Protein AF-A0A3D4N6E8-F1 (afdb_monomer_lite)

Secondary structure (DSSP, 8-state):
-HHHHHHHHHHHHHHHHHHS-SSEEEEEEEEEEE---SSS--HHHHT-GGG-EEEEEEEEEETTEEEEEEEEE-TTSSEEEEEEEEEEEEEETTTEEEEEEEEEEEEEEEETTEEEEEEEEEETTEEEEEEEEE-SSTHHHHHHSPEEEEEEEEEEETTEEEEEEEEEE-

Sequence (170 aa):
MKRIVCAVVLASMVCVALAASAFSFGVGNYARGSMLIEHGFPMNEMVNPASYQFGTDLRLRLDFIEVAMTGVLTNTNEYLNGIGTIGVNLPLFGLLDIGIGMGPYYLVHFDNDEVVTYRHFINPNDSANWSYRQVDNYGELLTDSVVGYRAHADVRLGNLSFGISLDVPS

pLDDT: mean 82.69, std 10.11, range [54.47, 94.88]

Foldseek 3Di:
DVVVVVVVVVVVLVVQLVVDDQKAKAKEKAFEAEDEQDPHDPVVLVPDSVRTAIWMKIWIDGRQWIWMWIWGQDPVSQKTKIFTWIWGWGQDPVWKIKIKTKFFIKMWGDDDPDTWIWAWDQDPVHNPDIDIDTDPDPVCRRVPHWMKMKIWMWTDDGRYTYTYMYIYTD

Structure (mmCIF, N/CA/C/O backbone):
data_AF-A0A3D4N6E8-F1
#
_entry.id   AF-A0A3D4N6E8-F1
#
loop_
_atom_site.group_PDB
_atom_site.id
_atom_site.type_symbol
_atom_site.label_atom_id
_atom_site.label_alt_id
_atom_site.label_comp_id
_atom_site.label_asym_id
_atom_site.label_entity_id
_atom_site.label_seq_id
_atom_site.pdbx_PDB_ins_code
_atom_site.Cartn_x
_atom_site.Cartn_y
_atom_site.Cartn_z
_atom_site.occupancy
_atom_site.B_iso_or_equiv
_atom_site.auth_seq_id
_atom_site.auth_comp_id
_atom_site.auth_asym_id
_atom_site.auth_atom_id
_atom_site.pdbx_PDB_model_num
ATOM 1 N N . MET A 1 1 ? 8.720 -7.625 33.860 1.00 60.50 1 MET A N 1
ATOM 2 C CA . MET A 1 1 ? 8.519 -6.618 32.790 1.00 60.50 1 MET A CA 1
ATOM 3 C C . MET A 1 1 ? 7.979 -7.224 31.495 1.00 60.50 1 MET A C 1
ATOM 5 O O . MET A 1 1 ? 6.855 -6.898 31.158 1.00 60.50 1 MET A O 1
ATOM 9 N N . LYS A 1 2 ? 8.667 -8.167 30.825 1.00 70.06 2 LYS A N 1
ATOM 10 C CA . LYS A 1 2 ? 8.202 -8.771 29.548 1.00 70.06 2 LYS A CA 1
ATOM 11 C C . LYS A 1 2 ? 6.764 -9.329 29.574 1.00 70.06 2 LYS A C 1
ATOM 13 O O . LYS A 1 2 ? 5.992 -9.074 28.661 1.00 70.06 2 LYS A O 1
ATOM 18 N N . ARG A 1 3 ? 6.384 -10.026 30.655 1.00 77.56 3 ARG A N 1
ATOM 19 C CA . ARG A 1 3 ? 5.032 -10.597 30.837 1.00 77.56 3 ARG A CA 1
ATOM 20 C C . ARG A 1 3 ? 3.936 -9.540 31.009 1.00 77.56 3 ARG A C 1
ATOM 22 O O . ARG A 1 3 ? 2.835 -9.736 30.522 1.00 77.56 3 ARG A O 1
ATOM 29 N N . ILE A 1 4 ? 4.254 -8.427 31.673 1.00 86.31 4 ILE A N 1
ATOM 30 C CA . ILE A 1 4 ? 3.316 -7.314 31.882 1.00 86.31 4 ILE A CA 1
ATOM 31 C C . ILE A 1 4 ? 3.107 -6.571 30.562 1.00 86.31 4 ILE A C 1
ATOM 33 O O . ILE A 1 4 ? 1.973 -6.306 30.199 1.00 86.31 4 ILE A O 1
ATOM 37 N N . VAL A 1 5 ? 4.180 -6.327 29.802 1.00 84.75 5 VAL A N 1
ATOM 38 C CA . VAL A 1 5 ? 4.085 -5.738 28.456 1.00 84.75 5 VAL A CA 1
ATOM 39 C C . VAL A 1 5 ? 3.248 -6.624 27.533 1.00 84.75 5 VAL A C 1
ATOM 41 O O . VAL A 1 5 ? 2.328 -6.126 26.900 1.00 84.75 5 VAL A O 1
ATOM 44 N N . CYS A 1 6 ? 3.487 -7.941 27.517 1.00 84.00 6 CYS A N 1
ATOM 45 C CA . CYS A 1 6 ? 2.665 -8.867 26.731 1.00 84.00 6 CYS A CA 1
ATOM 46 C C . CYS A 1 6 ? 1.195 -8.848 27.163 1.00 84.00 6 CYS A C 1
ATOM 48 O O . CYS A 1 6 ? 0.325 -8.843 26.305 1.00 84.00 6 CYS A O 1
ATOM 50 N N . ALA A 1 7 ? 0.910 -8.810 28.470 1.00 85.75 7 ALA A N 1
ATOM 51 C CA . ALA A 1 7 ? -0.459 -8.753 28.980 1.00 85.75 7 ALA A CA 1
ATOM 52 C C . ALA A 1 7 ? -1.170 -7.445 28.603 1.00 85.75 7 ALA A C 1
ATOM 54 O O . ALA A 1 7 ? -2.342 -7.475 28.244 1.00 85.75 7 ALA A O 1
ATOM 55 N N . VAL A 1 8 ? -0.460 -6.313 28.640 1.00 87.81 8 VAL A N 1
ATOM 56 C CA . VAL A 1 8 ? -0.989 -5.010 28.212 1.00 87.81 8 VAL A CA 1
ATOM 57 C C . VAL A 1 8 ? -1.271 -5.005 26.711 1.00 87.81 8 VAL A C 1
ATOM 59 O O . VAL A 1 8 ? -2.348 -4.577 26.315 1.00 87.81 8 VAL A O 1
ATOM 62 N N . VAL A 1 9 ? -0.357 -5.538 25.893 1.00 84.75 9 VAL A N 1
ATOM 63 C CA . VAL A 1 9 ? -0.553 -5.673 24.439 1.00 84.75 9 VAL A CA 1
ATOM 64 C C . VAL A 1 9 ? -1.740 -6.588 24.126 1.00 84.75 9 VAL A C 1
ATOM 66 O O . VAL A 1 9 ? -2.585 -6.241 23.310 1.00 84.75 9 VAL A O 1
ATOM 69 N N . LEU A 1 10 ? -1.864 -7.725 24.815 1.00 83.62 10 LEU A N 1
ATOM 70 C CA . LEU A 1 10 ? -3.005 -8.632 24.656 1.00 83.62 10 LEU A CA 1
ATOM 71 C C . LEU A 1 10 ? -4.323 -7.958 25.044 1.00 83.62 10 LEU A C 1
ATOM 73 O O . LEU A 1 10 ? -5.297 -8.048 24.304 1.00 83.62 10 LEU A O 1
ATOM 77 N N . ALA A 1 11 ? -4.352 -7.252 26.175 1.00 83.50 11 ALA A N 1
ATOM 78 C CA . ALA A 1 11 ? -5.540 -6.536 26.623 1.00 83.50 11 ALA A CA 1
ATOM 79 C C . ALA A 1 11 ? -5.936 -5.422 25.643 1.00 83.50 11 ALA A C 1
ATOM 81 O O . ALA A 1 11 ? -7.117 -5.283 25.327 1.00 83.50 11 ALA A O 1
ATOM 82 N N . SER A 1 12 ? -4.970 -4.666 25.109 1.00 77.50 12 SER A N 1
ATOM 83 C CA . SER A 1 12 ? -5.260 -3.639 24.109 1.00 77.50 12 SER A CA 1
ATOM 84 C C . SER A 1 12 ? -5.756 -4.250 22.800 1.00 77.50 12 SER A C 1
ATOM 86 O O . SER A 1 12 ? -6.722 -3.747 22.239 1.00 77.50 12 SER A O 1
ATOM 88 N N . MET A 1 13 ? -5.176 -5.367 22.347 1.00 72.06 13 MET A N 1
ATOM 89 C CA . MET A 1 13 ? -5.647 -6.084 21.155 1.00 72.06 13 MET A CA 1
ATOM 90 C C . MET A 1 13 ? -7.086 -6.592 21.315 1.00 72.06 13 MET A C 1
ATOM 92 O O . MET A 1 13 ? -7.878 -6.454 20.390 1.00 72.06 13 MET A O 1
ATOM 96 N N . VAL A 1 14 ? -7.454 -7.116 22.490 1.00 73.38 14 VAL A N 1
ATOM 97 C CA . VAL A 1 14 ? -8.828 -7.573 22.774 1.00 73.38 14 VAL A CA 1
ATOM 98 C C . VAL A 1 14 ? -9.822 -6.410 22.753 1.00 73.38 14 VAL A C 1
ATOM 100 O O . VAL A 1 14 ? -10.887 -6.527 22.150 1.00 73.38 14 VAL A O 1
ATOM 103 N N . CYS A 1 15 ? -9.480 -5.272 23.363 1.00 69.62 15 CYS A N 1
ATOM 104 C CA . CYS A 1 15 ? -10.335 -4.082 23.330 1.00 69.62 15 CYS A CA 1
ATOM 105 C C . CYS A 1 15 ? -10.533 -3.547 21.905 1.00 69.62 15 CYS A C 1
ATOM 107 O O . CYS A 1 15 ? -11.634 -3.125 21.560 1.00 69.62 15 CYS A O 1
ATOM 109 N N . VAL A 1 16 ? -9.487 -3.587 21.074 1.00 65.69 16 VAL A N 1
ATOM 110 C CA . VAL A 1 16 ? -9.560 -3.172 19.666 1.00 65.69 16 VAL A CA 1
ATOM 111 C C . VAL A 1 16 ? -10.401 -4.154 18.850 1.00 65.69 16 VAL A C 1
ATOM 113 O O . VAL A 1 16 ? -11.249 -3.716 18.078 1.00 65.69 16 VAL A O 1
ATOM 116 N N . ALA A 1 17 ? -10.235 -5.462 19.061 1.00 58.72 17 ALA A N 1
ATOM 117 C CA . ALA A 1 17 ? -11.022 -6.489 18.379 1.00 58.72 17 ALA A CA 1
ATOM 118 C C . ALA A 1 17 ? -12.527 -6.359 18.673 1.00 58.72 17 ALA A C 1
ATOM 120 O O . ALA A 1 17 ? -13.341 -6.447 17.766 1.00 58.72 17 ALA A O 1
ATOM 121 N N . LEU A 1 18 ? -12.906 -6.061 19.922 1.00 58.38 18 LEU A N 1
ATOM 122 C CA . LEU A 1 18 ? -14.311 -5.850 20.304 1.00 58.38 18 LEU A CA 1
ATOM 123 C C . LEU A 1 18 ? -14.928 -4.566 19.719 1.00 58.38 18 LEU A C 1
ATOM 125 O O . LEU A 1 18 ? -16.150 -4.465 19.627 1.00 58.38 18 LEU A O 1
ATOM 129 N N . ALA A 1 19 ? -14.102 -3.578 19.364 1.00 58.22 19 ALA A N 1
ATOM 130 C CA . ALA A 1 19 ? -14.538 -2.305 18.790 1.00 58.22 19 ALA A CA 1
ATOM 131 C C . ALA A 1 19 ? -14.558 -2.309 17.249 1.00 58.22 19 ALA A C 1
ATOM 133 O O . ALA A 1 19 ? -15.174 -1.431 16.639 1.00 58.22 19 ALA A O 1
ATOM 134 N N . ALA A 1 20 ? -13.886 -3.270 16.616 1.00 58.91 20 ALA A N 1
ATOM 135 C CA . ALA A 1 20 ? -13.841 -3.416 15.170 1.00 58.91 20 ALA A CA 1
ATOM 136 C C . ALA A 1 20 ? -15.013 -4.274 14.665 1.00 58.91 20 ALA A C 1
ATOM 138 O O . ALA A 1 20 ? -15.436 -5.237 15.299 1.00 58.91 20 ALA A O 1
ATOM 139 N N . SER A 1 21 ? -15.551 -3.947 13.489 1.00 61.50 21 SER A N 1
ATOM 140 C CA . SER A 1 21 ? -16.415 -4.883 12.766 1.00 61.50 21 SER A CA 1
ATOM 141 C C . SER A 1 21 ? -15.585 -6.111 12.380 1.00 61.50 21 SER A C 1
ATOM 143 O O . SER A 1 21 ? -14.562 -5.943 11.717 1.00 61.50 21 SER A O 1
ATOM 145 N N . ALA A 1 22 ? -16.046 -7.316 12.732 1.00 71.81 22 ALA A N 1
ATOM 146 C CA . ALA A 1 22 ? -15.326 -8.578 12.498 1.00 71.81 22 ALA A CA 1
ATOM 147 C C . ALA A 1 22 ? -14.846 -8.768 11.046 1.00 71.81 22 ALA A C 1
ATOM 149 O O . ALA A 1 22 ? -13.840 -9.420 10.788 1.00 71.81 22 ALA A O 1
ATOM 150 N N . PHE A 1 23 ? -15.557 -8.173 10.089 1.00 82.38 23 PHE A N 1
ATOM 151 C CA . PHE A 1 23 ? -15.150 -8.100 8.697 1.00 82.38 23 PHE A CA 1
ATOM 152 C C . PHE A 1 23 ? -15.568 -6.751 8.110 1.00 82.38 23 PHE A C 1
ATOM 154 O O . PHE A 1 23 ? -16.710 -6.326 8.294 1.00 82.38 23 PHE A O 1
ATOM 161 N N . SER A 1 24 ? -14.673 -6.084 7.381 1.00 83.88 24 SER A N 1
ATOM 162 C CA . SER A 1 24 ? -15.040 -4.932 6.553 1.00 83.88 24 SER A CA 1
ATOM 163 C C . SER A 1 24 ? -14.251 -4.894 5.252 1.00 83.88 24 SER A C 1
ATOM 165 O O . SER A 1 24 ? -13.081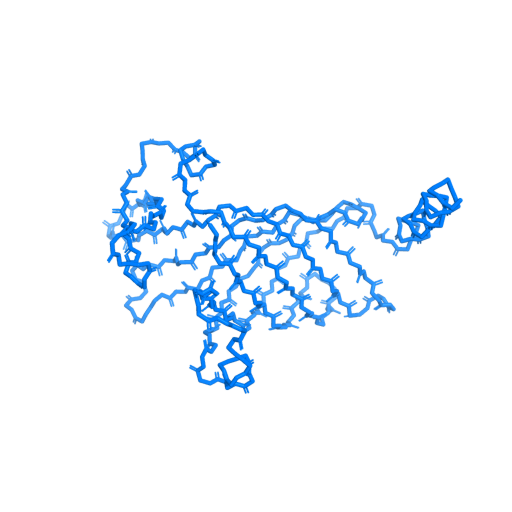 -5.269 5.202 1.00 83.88 24 SER A O 1
ATOM 167 N N . PHE A 1 25 ? -14.908 -4.402 4.206 1.00 88.38 25 PHE A N 1
ATOM 168 C CA . PHE A 1 25 ? -14.295 -4.084 2.925 1.00 88.38 25 PHE A CA 1
ATOM 169 C C . PHE A 1 25 ? -14.456 -2.589 2.668 1.00 88.38 25 PHE A C 1
ATOM 171 O O . PHE A 1 25 ? -15.544 -2.041 2.860 1.00 88.38 25 PHE A O 1
ATOM 178 N N . GLY A 1 26 ? -13.378 -1.932 2.254 1.00 86.69 26 GLY A N 1
ATOM 179 C CA . GLY A 1 26 ? -13.371 -0.503 1.992 1.00 86.69 26 GLY A CA 1
ATOM 180 C C . GLY A 1 26 ? -12.577 -0.145 0.749 1.00 86.69 26 GLY A C 1
ATOM 181 O O . GLY A 1 26 ? -11.619 -0.824 0.384 1.00 86.69 26 GLY A O 1
ATOM 182 N N . VAL A 1 27 ? -12.983 0.955 0.128 1.00 90.88 27 VAL A N 1
ATOM 183 C CA . VAL A 1 27 ? -12.254 1.603 -0.962 1.00 90.88 27 VAL A CA 1
ATOM 184 C C . VAL A 1 27 ? -11.900 3.006 -0.501 1.00 90.88 27 VAL A C 1
ATOM 186 O O . VAL A 1 27 ? -12.678 3.645 0.211 1.00 90.88 27 VAL A O 1
ATOM 189 N N . GLY A 1 28 ? -10.737 3.513 -0.876 1.00 88.62 28 GLY A N 1
ATOM 190 C CA . GLY A 1 28 ? -10.375 4.872 -0.519 1.00 88.62 28 GLY A CA 1
ATOM 191 C C . GLY A 1 28 ? -9.483 5.573 -1.513 1.00 88.62 28 GLY A C 1
ATOM 192 O O . GLY A 1 28 ? -9.033 4.996 -2.501 1.00 88.62 28 GLY A O 1
ATOM 193 N N . ASN A 1 29 ? -9.269 6.852 -1.228 1.00 89.94 29 ASN A N 1
ATOM 194 C CA . ASN A 1 29 ? -8.354 7.711 -1.958 1.00 89.94 29 ASN A CA 1
ATOM 195 C C . ASN A 1 29 ? -7.318 8.276 -0.996 1.00 89.94 29 ASN A C 1
ATOM 197 O O . ASN A 1 29 ? -7.651 8.715 0.107 1.00 89.94 29 ASN A O 1
ATOM 201 N N . TYR A 1 30 ? -6.064 8.267 -1.428 1.00 87.06 30 TYR A N 1
ATOM 202 C CA . TYR A 1 30 ? -4.937 8.615 -0.580 1.00 87.06 30 TYR A CA 1
ATOM 203 C C . TYR A 1 30 ? -3.991 9.557 -1.295 1.00 87.06 30 TYR A C 1
ATOM 205 O O . TYR A 1 30 ? -3.706 9.388 -2.479 1.00 87.06 30 TYR A O 1
ATOM 213 N N . ALA A 1 31 ? -3.461 10.515 -0.543 1.00 89.62 31 ALA A N 1
ATOM 214 C CA . ALA A 1 31 ? -2.192 11.130 -0.879 1.00 89.62 31 ALA A CA 1
ATOM 215 C C . ALA A 1 31 ? -1.083 10.149 -0.468 1.00 89.62 31 ALA A C 1
ATOM 217 O O . ALA A 1 31 ? -0.863 9.922 0.722 1.00 89.62 31 ALA A O 1
ATOM 218 N N . ARG A 1 32 ? -0.409 9.547 -1.448 1.00 89.06 32 ARG A N 1
ATOM 219 C CA . ARG A 1 32 ? 0.674 8.577 -1.270 1.00 89.06 32 ARG A CA 1
ATOM 220 C C . ARG A 1 32 ? 2.028 9.260 -1.434 1.00 89.06 32 ARG A C 1
ATOM 222 O O . ARG A 1 32 ? 2.324 9.775 -2.509 1.00 89.06 32 ARG A O 1
ATOM 229 N N . GLY A 1 33 ? 2.849 9.231 -0.390 1.00 85.31 33 GLY A N 1
ATOM 230 C CA . GLY A 1 33 ? 4.270 9.571 -0.450 1.00 85.31 33 GLY A CA 1
ATOM 231 C C . GLY A 1 33 ? 5.109 8.297 -0.397 1.00 85.31 33 GLY A C 1
ATOM 232 O O . GLY A 1 33 ? 4.819 7.413 0.405 1.00 85.31 33 GLY A O 1
ATOM 233 N N . SER A 1 34 ? 6.134 8.189 -1.239 1.00 81.50 34 SER A N 1
ATOM 234 C CA . SER A 1 34 ? 7.092 7.075 -1.217 1.00 81.50 34 SER A CA 1
ATOM 235 C C . SER A 1 34 ? 8.494 7.636 -1.035 1.00 81.50 34 SER A C 1
ATOM 237 O O . SER A 1 34 ? 8.925 8.455 -1.842 1.00 81.50 34 SER A O 1
ATOM 239 N N . MET A 1 35 ? 9.190 7.226 0.026 1.00 79.75 35 MET A N 1
ATOM 240 C CA . MET A 1 35 ? 10.471 7.819 0.428 1.00 79.75 35 MET A CA 1
ATOM 241 C C . MET A 1 35 ? 11.494 6.733 0.720 1.00 79.75 35 MET A C 1
ATOM 243 O O . MET A 1 35 ? 11.289 5.896 1.598 1.00 79.75 35 MET A O 1
ATOM 247 N N . LEU A 1 36 ? 12.616 6.768 0.006 1.00 74.06 36 LEU A N 1
ATOM 248 C CA . LEU A 1 36 ? 13.732 5.866 0.254 1.00 74.06 36 LEU A CA 1
ATOM 249 C C . LEU A 1 36 ? 14.591 6.414 1.402 1.00 74.06 36 LEU A C 1
ATOM 251 O O . LEU A 1 36 ? 15.111 7.528 1.326 1.00 74.06 36 LEU A O 1
ATOM 255 N N . ILE A 1 37 ? 14.757 5.636 2.472 1.00 71.00 37 ILE A N 1
ATOM 256 C CA . ILE A 1 37 ? 15.592 6.026 3.617 1.00 71.00 37 ILE A CA 1
ATOM 257 C C . ILE A 1 37 ? 17.013 5.510 3.381 1.00 71.00 37 ILE A C 1
ATOM 259 O O . ILE A 1 37 ? 17.401 4.471 3.903 1.00 71.00 37 ILE A O 1
ATOM 263 N N . GLU A 1 38 ? 17.792 6.229 2.574 1.00 62.72 38 GLU A N 1
ATOM 264 C CA . GLU A 1 38 ? 19.182 5.841 2.287 1.00 62.72 38 GLU A CA 1
ATOM 265 C C . GLU A 1 38 ? 20.205 6.641 3.118 1.00 62.72 38 GLU A C 1
ATOM 267 O O . GLU A 1 38 ? 21.218 6.101 3.553 1.00 62.72 38 GLU A O 1
ATOM 272 N N . HIS A 1 39 ? 19.919 7.917 3.410 1.00 54.47 39 HIS A N 1
ATOM 273 C CA . HIS A 1 39 ? 20.889 8.850 4.014 1.00 54.47 39 HIS A CA 1
ATOM 274 C C . HIS A 1 39 ? 20.363 9.618 5.247 1.00 54.47 39 HIS A C 1
ATOM 276 O O . HIS A 1 39 ? 20.979 10.584 5.696 1.00 54.47 39 HIS A O 1
ATOM 282 N N . GLY A 1 40 ? 19.231 9.197 5.819 1.00 61.38 40 GLY A N 1
ATOM 283 C CA . GLY A 1 40 ? 18.587 9.843 6.970 1.00 61.38 40 GLY A CA 1
ATOM 284 C C . GLY A 1 40 ? 17.078 9.992 6.785 1.00 61.38 40 GLY A C 1
ATOM 285 O O . GLY A 1 40 ? 16.547 9.664 5.731 1.00 61.38 40 GLY A O 1
ATOM 286 N N . PHE A 1 41 ? 16.376 10.467 7.818 1.00 67.56 41 PHE A N 1
ATOM 287 C CA . PHE A 1 41 ? 14.922 10.666 7.772 1.00 67.56 41 PHE A CA 1
ATOM 288 C C . PHE A 1 41 ? 14.582 11.949 6.983 1.00 67.56 41 PHE A C 1
ATOM 290 O O . PHE A 1 41 ? 14.908 13.042 7.463 1.00 67.56 41 PHE A O 1
ATOM 297 N N . PRO A 1 42 ? 13.927 11.873 5.807 1.00 69.12 42 PRO A N 1
ATOM 298 C CA . PRO A 1 42 ? 13.699 13.029 4.940 1.00 69.12 42 PRO A CA 1
ATOM 299 C C . PRO A 1 42 ? 12.481 13.850 5.405 1.00 69.12 42 PRO A C 1
ATOM 301 O O . PRO A 1 42 ? 11.460 13.946 4.727 1.00 69.12 42 PRO A O 1
ATOM 304 N N . MET A 1 43 ? 12.586 14.480 6.582 1.00 74.12 43 MET A N 1
ATOM 305 C CA . MET A 1 43 ? 11.506 15.272 7.202 1.00 74.12 43 MET A CA 1
ATOM 306 C C . MET A 1 43 ? 10.916 16.337 6.269 1.00 74.12 43 MET A C 1
ATOM 308 O O . MET A 1 43 ? 9.707 16.554 6.283 1.00 74.12 43 MET A O 1
ATOM 312 N N . ASN A 1 44 ? 11.750 16.978 5.445 1.00 75.44 44 ASN A N 1
ATOM 313 C CA . ASN A 1 44 ? 11.308 18.015 4.511 1.00 75.44 44 ASN A CA 1
ATOM 314 C C . ASN A 1 44 ? 10.429 17.455 3.385 1.00 75.44 44 ASN A C 1
ATOM 316 O O . ASN A 1 44 ? 9.510 18.132 2.937 1.00 75.44 44 ASN A O 1
ATOM 320 N N . GLU A 1 45 ? 10.684 16.224 2.942 1.00 71.38 45 GLU A N 1
ATOM 321 C CA . GLU A 1 45 ? 9.893 15.576 1.894 1.00 71.38 45 GLU A CA 1
ATOM 322 C C . GLU A 1 45 ? 8.569 15.051 2.451 1.00 71.38 45 GLU A C 1
ATOM 324 O O . GLU A 1 45 ? 7.553 15.142 1.769 1.00 71.38 45 GLU A O 1
ATOM 329 N N . MET A 1 46 ? 8.546 14.600 3.713 1.00 74.06 46 MET A N 1
ATOM 330 C CA . MET A 1 46 ? 7.331 14.140 4.405 1.00 74.06 46 MET A CA 1
ATOM 331 C C . MET A 1 46 ? 6.254 15.213 4.535 1.00 74.06 46 MET A C 1
ATOM 333 O O . MET A 1 46 ? 5.066 14.900 4.487 1.00 74.06 46 MET A O 1
ATOM 337 N N . VAL A 1 47 ? 6.659 16.468 4.727 1.00 79.81 47 VAL A N 1
ATOM 338 C CA . VAL A 1 47 ? 5.732 17.591 4.924 1.00 79.81 47 VAL A CA 1
ATOM 339 C C . VAL A 1 47 ? 5.475 18.387 3.648 1.00 79.81 47 VAL A C 1
ATOM 341 O O . VAL A 1 47 ? 4.625 19.273 3.661 1.00 79.81 47 VAL A O 1
ATOM 344 N N . ASN A 1 48 ? 6.193 18.101 2.558 1.00 81.19 48 ASN A N 1
ATOM 345 C CA . ASN A 1 48 ? 6.017 18.787 1.285 1.00 81.19 48 ASN A CA 1
ATOM 346 C C . ASN A 1 48 ? 4.847 18.163 0.509 1.00 81.19 48 ASN A C 1
ATOM 348 O O . ASN A 1 48 ? 4.994 17.055 0.009 1.00 81.19 48 ASN A O 1
ATOM 352 N N . PRO A 1 49 ? 3.713 18.855 0.308 1.00 79.75 49 PRO A N 1
ATOM 353 C CA . PRO A 1 49 ? 2.580 18.282 -0.419 1.00 79.75 49 PRO A CA 1
ATOM 354 C C . PRO A 1 49 ? 2.912 17.890 -1.866 1.00 79.75 49 PRO A C 1
ATOM 356 O O . PRO A 1 49 ? 2.253 17.022 -2.426 1.00 79.75 49 PRO A O 1
ATOM 359 N N . ALA A 1 50 ? 3.937 18.501 -2.473 1.00 82.12 50 ALA A N 1
ATOM 360 C CA . ALA A 1 50 ? 4.358 18.197 -3.840 1.00 82.12 50 ALA A CA 1
ATOM 361 C C . ALA A 1 50 ? 5.060 16.834 -3.987 1.00 82.12 50 ALA A C 1
ATOM 363 O O . ALA A 1 50 ? 5.226 16.367 -5.110 1.00 82.12 50 ALA A O 1
ATOM 364 N N . SER A 1 51 ? 5.478 16.197 -2.885 1.00 80.50 51 SER A N 1
ATOM 365 C CA . SER A 1 51 ? 6.051 14.841 -2.903 1.00 80.50 51 SER A CA 1
ATOM 366 C C . SER A 1 51 ? 4.981 13.741 -2.901 1.00 80.50 51 SER A C 1
ATOM 368 O O . SER A 1 51 ? 5.310 12.564 -3.048 1.00 80.50 51 SER A O 1
ATOM 370 N N . TYR A 1 52 ? 3.704 14.109 -2.747 1.00 84.88 52 TYR A N 1
ATOM 371 C CA . TYR A 1 52 ? 2.592 13.171 -2.681 1.00 84.88 52 TYR A CA 1
ATOM 372 C C . TYR A 1 52 ? 1.876 13.056 -4.021 1.00 84.88 52 TYR A C 1
ATOM 374 O O . TYR A 1 52 ? 1.627 14.042 -4.715 1.00 84.88 52 TYR A O 1
ATOM 382 N N . GLN A 1 53 ? 1.478 11.833 -4.348 1.00 88.75 53 GLN A N 1
ATOM 383 C CA . GLN A 1 53 ? 0.668 11.522 -5.517 1.00 88.75 53 GLN A CA 1
ATOM 384 C C . GLN A 1 53 ? -0.701 11.007 -5.078 1.00 88.75 53 GLN A C 1
ATOM 386 O O . GLN A 1 53 ? -0.820 10.324 -4.063 1.00 88.75 53 GLN A O 1
ATOM 391 N N . PHE A 1 54 ? -1.746 11.326 -5.835 1.00 89.94 54 PHE A N 1
ATOM 392 C CA . PHE A 1 54 ? -3.091 10.850 -5.528 1.00 89.94 54 PHE A CA 1
ATOM 393 C C . PHE A 1 54 ? -3.306 9.451 -6.097 1.00 89.94 54 PHE A C 1
ATOM 395 O O . PHE A 1 54 ? -3.111 9.217 -7.288 1.00 89.94 54 PHE A O 1
ATOM 402 N N . GLY A 1 55 ? -3.719 8.531 -5.235 1.00 89.44 55 GLY A N 1
ATOM 403 C CA . GLY A 1 55 ? -3.982 7.145 -5.587 1.00 89.44 55 GLY A CA 1
ATOM 404 C C . GLY A 1 55 ? -5.257 6.616 -4.956 1.00 89.44 55 GLY A C 1
ATOM 405 O O . GLY A 1 55 ? -5.910 7.284 -4.151 1.00 89.44 55 GLY A O 1
ATOM 406 N N . THR A 1 56 ? -5.579 5.381 -5.316 1.00 91.75 56 THR A N 1
ATOM 407 C CA . THR A 1 56 ? -6.678 4.619 -4.732 1.00 91.75 56 THR A CA 1
ATOM 408 C C . THR A 1 56 ? -6.146 3.481 -3.870 1.00 91.75 56 THR A C 1
ATOM 410 O O . THR A 1 56 ? -4.978 3.099 -3.960 1.00 91.75 56 THR A O 1
ATOM 413 N N . ASP A 1 57 ? -7.006 2.959 -3.011 1.00 90.62 57 ASP A N 1
ATOM 414 C CA . ASP A 1 57 ? -6.696 1.890 -2.080 1.00 90.62 57 ASP A CA 1
ATOM 415 C C . ASP A 1 57 ? -7.900 0.968 -1.921 1.00 90.62 57 ASP A C 1
ATOM 417 O O . ASP A 1 57 ? -9.043 1.428 -1.838 1.00 90.62 57 ASP A O 1
ATOM 421 N N . LEU A 1 58 ? -7.632 -0.329 -1.852 1.00 93.06 58 LEU A N 1
ATOM 422 C CA . LEU A 1 58 ? -8.603 -1.370 -1.548 1.00 93.06 58 LEU A CA 1
ATOM 423 C C . LEU A 1 58 ? -8.185 -2.049 -0.256 1.00 93.06 58 LEU A C 1
ATOM 425 O O . LEU A 1 58 ? -7.048 -2.498 -0.140 1.00 93.06 58 LEU A O 1
ATOM 429 N N . ARG A 1 59 ? -9.106 -2.156 0.701 1.00 90.69 59 ARG A N 1
ATOM 430 C CA . ARG A 1 59 ? -8.822 -2.709 2.026 1.00 90.69 59 ARG A CA 1
ATOM 431 C C . ARG A 1 59 ? -9.812 -3.772 2.427 1.00 90.69 59 ARG A C 1
ATOM 433 O O . ARG A 1 59 ? -11.025 -3.578 2.351 1.00 90.69 59 ARG A O 1
ATOM 440 N N . LEU A 1 60 ? -9.273 -4.852 2.961 1.00 92.56 60 LEU A N 1
ATOM 441 C CA . LEU A 1 60 ? -10.004 -5.895 3.646 1.00 92.56 60 LEU A CA 1
ATOM 442 C C . LEU A 1 60 ? -9.498 -5.953 5.082 1.00 92.56 60 LEU A C 1
ATOM 444 O O . LEU A 1 60 ? -8.307 -6.134 5.324 1.00 92.56 60 LEU A O 1
ATOM 448 N N . ARG A 1 61 ? -10.408 -5.787 6.039 1.00 89.06 61 ARG A N 1
ATOM 449 C CA . ARG A 1 61 ? -10.079 -5.809 7.464 1.00 89.06 61 ARG A CA 1
ATOM 450 C C . ARG A 1 61 ? -10.810 -6.929 8.169 1.00 89.06 61 ARG A C 1
ATOM 452 O O . ARG A 1 61 ? -12.011 -7.112 7.959 1.00 89.06 61 ARG A O 1
ATOM 459 N N . LEU A 1 62 ? -10.075 -7.619 9.027 1.00 88.38 62 LEU A N 1
ATOM 460 C CA . LEU A 1 62 ? -10.576 -8.633 9.939 1.00 88.38 62 LEU A CA 1
ATOM 461 C C . LEU A 1 62 ? -10.077 -8.276 11.341 1.00 88.38 62 LEU A C 1
ATOM 463 O O . LEU A 1 62 ? -8.885 -8.376 11.628 1.00 88.38 62 LEU A O 1
ATOM 467 N N . ASP A 1 63 ? -10.986 -7.785 12.180 1.00 83.44 63 ASP A N 1
ATOM 468 C CA . ASP A 1 63 ? -10.680 -7.139 13.459 1.00 83.44 63 ASP A CA 1
ATOM 469 C C . ASP A 1 63 ? -9.655 -5.993 13.311 1.00 83.44 63 ASP A C 1
ATOM 471 O O . ASP A 1 63 ? -9.959 -4.940 12.747 1.00 83.44 63 ASP A O 1
ATOM 475 N N . PHE A 1 64 ? -8.435 -6.197 13.814 1.00 84.94 64 PHE A N 1
ATOM 476 C CA . PHE A 1 64 ? -7.313 -5.264 13.718 1.00 84.94 64 PHE A CA 1
ATOM 477 C C . PHE A 1 64 ? -6.335 -5.627 12.598 1.00 84.94 64 PHE A C 1
ATOM 479 O O . PHE A 1 64 ? -5.376 -4.894 12.396 1.00 84.94 64 PHE A O 1
ATOM 486 N N . ILE A 1 65 ? -6.524 -6.749 11.898 1.00 91.00 65 ILE A N 1
ATOM 487 C CA . ILE A 1 65 ? -5.686 -7.145 10.764 1.00 91.00 65 ILE A CA 1
ATOM 488 C C . ILE A 1 65 ? -6.210 -6.445 9.517 1.00 91.00 65 ILE A C 1
ATOM 490 O O . ILE A 1 65 ? -7.410 -6.463 9.241 1.00 91.00 65 ILE A O 1
ATOM 494 N N . GLU A 1 66 ? -5.301 -5.864 8.745 1.00 92.12 66 GLU A N 1
ATOM 495 C CA . GLU A 1 66 ? -5.614 -5.215 7.480 1.00 92.12 66 GLU A CA 1
ATOM 496 C C . GLU A 1 66 ? -4.797 -5.829 6.345 1.00 92.12 66 GLU A C 1
ATOM 498 O O . GLU A 1 66 ? -3.578 -5.960 6.436 1.00 92.12 66 GLU A O 1
ATOM 503 N N . VAL A 1 67 ? -5.483 -6.194 5.266 1.00 94.44 67 VAL A N 1
ATOM 504 C CA . VAL A 1 67 ? -4.886 -6.456 3.960 1.00 94.44 67 VAL A CA 1
ATOM 505 C C . VAL A 1 67 ? -5.284 -5.303 3.057 1.00 94.44 67 VAL A C 1
ATOM 507 O O . VAL A 1 67 ? -6.474 -5.041 2.880 1.00 94.44 67 VAL A O 1
ATOM 510 N N . ALA A 1 68 ? -4.301 -4.612 2.497 1.00 92.81 68 ALA A N 1
ATOM 511 C CA . ALA A 1 68 ? -4.528 -3.425 1.692 1.00 92.81 68 ALA A CA 1
ATOM 512 C C . ALA A 1 68 ? -3.729 -3.459 0.390 1.00 92.81 68 ALA A C 1
ATOM 514 O O . ALA A 1 68 ? -2.632 -4.011 0.337 1.00 92.81 68 ALA A O 1
ATOM 515 N N . MET A 1 69 ? -4.275 -2.853 -0.656 1.00 92.94 69 MET A N 1
ATOM 516 C CA . MET A 1 69 ? -3.613 -2.673 -1.943 1.00 92.94 69 MET A CA 1
ATOM 517 C C . MET A 1 69 ? -3.784 -1.228 -2.379 1.00 92.94 69 MET A C 1
ATOM 519 O O . MET A 1 69 ? -4.889 -0.822 -2.736 1.00 92.94 69 MET A O 1
ATOM 523 N N . THR A 1 70 ? -2.689 -0.471 -2.395 1.00 91.94 70 THR A N 1
ATOM 524 C CA . THR A 1 70 ? -2.682 0.902 -2.911 1.00 91.94 70 THR A CA 1
ATOM 525 C C . THR A 1 70 ? -2.145 0.942 -4.316 1.00 91.94 70 THR A C 1
ATOM 527 O O . THR A 1 70 ? -1.283 0.137 -4.663 1.00 91.94 70 THR A O 1
ATOM 530 N N . GLY A 1 71 ? -2.603 1.906 -5.105 1.00 90.81 71 GLY A N 1
ATOM 531 C CA . GLY A 1 71 ? -2.080 2.150 -6.437 1.00 90.81 71 GLY A CA 1
ATOM 532 C C . GLY A 1 71 ? -2.232 3.608 -6.855 1.00 90.81 71 GLY A C 1
ATOM 533 O O . GLY A 1 71 ? -3.244 4.250 -6.575 1.00 90.81 71 GLY A O 1
ATOM 534 N N . VAL A 1 72 ? -1.215 4.123 -7.536 1.00 90.88 72 VAL A N 1
ATOM 535 C CA . VAL A 1 72 ? -1.189 5.444 -8.166 1.00 90.88 72 VAL A CA 1
ATOM 536 C C . VAL A 1 72 ? -0.980 5.248 -9.661 1.00 90.88 72 VAL A C 1
ATOM 538 O O . VAL A 1 72 ? -0.071 4.521 -10.069 1.00 90.88 72 VAL A O 1
ATOM 541 N N . LEU A 1 73 ? -1.820 5.893 -10.468 1.00 86.00 73 LEU A N 1
ATOM 542 C CA . LEU A 1 73 ? -1.635 5.935 -11.914 1.00 86.00 73 LEU A CA 1
ATOM 543 C C . LEU A 1 73 ? -0.538 6.939 -12.264 1.00 86.00 73 LEU A C 1
ATOM 545 O O . LEU A 1 73 ? -0.520 8.061 -11.756 1.00 86.00 73 LEU A O 1
ATOM 549 N N . THR A 1 74 ? 0.382 6.539 -13.136 1.00 79.38 74 THR A N 1
ATOM 550 C CA . THR A 1 74 ? 1.386 7.452 -13.685 1.00 79.38 74 THR A CA 1
ATOM 551 C C . THR A 1 74 ? 0.743 8.442 -14.658 1.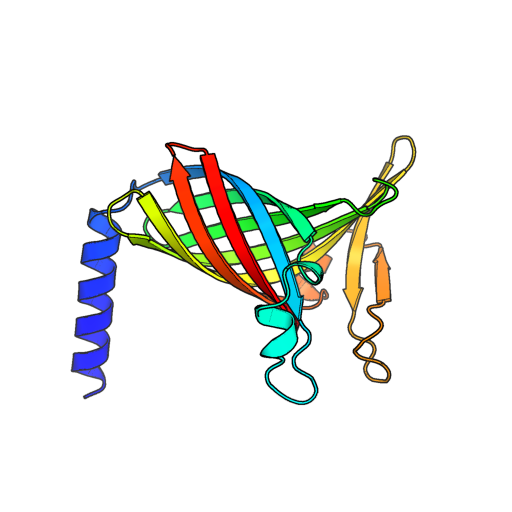00 79.38 74 THR A C 1
ATOM 553 O O . THR A 1 74 ? -0.364 8.232 -15.147 1.00 79.38 74 THR A O 1
ATOM 556 N N . ASN A 1 75 ? 1.451 9.528 -14.982 1.00 70.56 75 ASN A N 1
ATOM 557 C CA . ASN A 1 75 ? 0.928 10.608 -15.831 1.00 70.56 75 ASN A CA 1
ATOM 558 C C . ASN A 1 75 ? 0.470 10.162 -17.235 1.00 70.56 75 ASN A C 1
ATOM 560 O O . ASN A 1 75 ? -0.293 10.884 -17.871 1.00 70.56 75 ASN A O 1
ATOM 564 N N . THR A 1 76 ? 0.923 9.004 -17.728 1.00 74.06 76 THR A N 1
ATOM 565 C CA . THR A 1 76 ? 0.482 8.435 -19.011 1.00 74.06 76 THR A CA 1
ATOM 566 C C . THR A 1 76 ? -0.722 7.496 -18.875 1.00 74.06 76 THR A C 1
ATOM 568 O O . THR A 1 76 ? -1.240 7.040 -19.883 1.00 74.06 76 THR A O 1
ATOM 571 N N . ASN A 1 77 ? -1.197 7.215 -17.653 1.00 75.06 77 ASN A N 1
ATOM 572 C CA . ASN A 1 77 ? -2.205 6.195 -17.310 1.00 75.06 77 ASN A CA 1
ATOM 573 C C . ASN A 1 77 ? -1.857 4.762 -17.756 1.00 75.06 77 ASN A C 1
ATOM 575 O O . ASN A 1 77 ? -2.660 3.850 -17.584 1.00 75.06 77 ASN A O 1
ATOM 579 N N . GLU A 1 78 ? -0.653 4.552 -18.280 1.00 83.56 78 GLU A N 1
ATOM 580 C CA . GLU A 1 78 ? -0.164 3.255 -18.746 1.00 83.56 78 GLU A CA 1
ATOM 581 C C . GLU A 1 78 ? 0.336 2.385 -17.596 1.00 83.56 78 GLU A C 1
ATOM 583 O O . GLU A 1 78 ? 0.515 1.185 -17.778 1.00 83.56 78 GLU A O 1
ATOM 588 N N . TYR A 1 79 ? 0.602 2.964 -16.420 1.00 85.31 79 TYR A N 1
ATOM 589 C CA . TYR A 1 79 ? 1.149 2.226 -15.289 1.00 85.31 79 TYR A CA 1
ATOM 590 C C . TYR A 1 79 ? 0.411 2.529 -13.986 1.00 85.31 79 TYR A C 1
ATOM 592 O O . TYR A 1 79 ? 0.174 3.688 -13.650 1.00 85.31 79 TYR A O 1
ATOM 600 N N . LEU A 1 80 ? 0.124 1.481 -13.214 1.00 88.69 80 LEU A N 1
ATOM 601 C CA . LEU A 1 80 ? -0.319 1.538 -11.824 1.00 88.69 80 LEU A CA 1
ATOM 602 C C . LEU A 1 80 ? 0.829 1.085 -10.923 1.00 88.69 80 LEU A C 1
ATOM 604 O O . LEU A 1 80 ? 1.144 -0.104 -10.860 1.00 88.69 80 LEU A O 1
ATOM 608 N N . ASN A 1 81 ? 1.447 2.027 -10.219 1.00 90.12 81 ASN A N 1
ATOM 609 C CA . ASN A 1 81 ? 2.464 1.733 -9.213 1.00 90.12 81 ASN A CA 1
ATOM 610 C C . ASN A 1 81 ? 1.799 1.622 -7.842 1.00 90.12 81 ASN A C 1
ATOM 612 O O . ASN A 1 81 ? 1.109 2.551 -7.414 1.00 90.12 81 ASN A O 1
ATOM 616 N N . GLY A 1 82 ? 2.041 0.524 -7.133 1.00 91.12 82 GLY A N 1
ATOM 617 C CA . GLY A 1 82 ? 1.398 0.244 -5.862 1.00 91.12 82 GLY A CA 1
ATOM 618 C C . GLY A 1 82 ? 2.240 -0.550 -4.876 1.00 91.12 82 GLY A C 1
ATOM 619 O O . GLY A 1 82 ? 3.342 -1.007 -5.180 1.00 91.12 82 GLY A O 1
ATOM 620 N N . ILE A 1 83 ? 1.693 -0.714 -3.674 1.00 92.25 83 ILE A N 1
ATOM 621 C CA . ILE A 1 83 ? 2.180 -1.659 -2.667 1.00 92.25 83 ILE A CA 1
ATOM 622 C C . ILE A 1 83 ? 0.996 -2.483 -2.151 1.00 92.25 83 ILE A C 1
ATOM 624 O O . ILE A 1 83 ? -0.083 -1.953 -1.876 1.00 92.25 83 ILE A O 1
ATOM 628 N N . GLY A 1 84 ? 1.180 -3.801 -2.076 1.00 93.81 84 GLY A N 1
ATOM 629 C CA . GLY A 1 84 ? 0.244 -4.712 -1.425 1.00 93.81 84 GLY A CA 1
ATOM 630 C C . GLY A 1 84 ? 0.751 -5.013 -0.024 1.00 93.81 84 GLY A C 1
ATOM 631 O O . GLY A 1 84 ? 1.880 -5.464 0.122 1.00 93.81 84 GLY A O 1
ATOM 632 N N . THR A 1 85 ? -0.044 -4.760 1.010 1.00 94.62 85 THR A N 1
ATOM 633 C CA . THR A 1 85 ? 0.402 -4.848 2.404 1.00 94.62 85 THR A CA 1
ATOM 634 C C . THR A 1 85 ? -0.502 -5.724 3.247 1.00 94.62 85 THR A C 1
ATOM 636 O O . THR A 1 85 ? -1.723 -5.650 3.134 1.00 94.62 85 THR A O 1
ATOM 639 N N . ILE A 1 86 ? 0.102 -6.477 4.162 1.00 94.88 86 ILE A N 1
ATOM 640 C CA . ILE A 1 86 ? -0.569 -7.052 5.327 1.00 94.88 86 ILE A CA 1
ATOM 641 C C . ILE A 1 86 ? -0.071 -6.334 6.581 1.00 94.88 86 ILE A C 1
ATOM 643 O O . ILE A 1 86 ? 1.120 -6.043 6.718 1.00 94.88 86 ILE A O 1
ATOM 647 N N . GLY A 1 87 ? -0.980 -6.001 7.485 1.00 93.38 87 GLY A N 1
ATOM 648 C CA . GLY A 1 87 ? -0.676 -5.101 8.582 1.00 93.38 87 GLY A CA 1
ATOM 649 C C . GLY A 1 87 ? -1.704 -5.099 9.69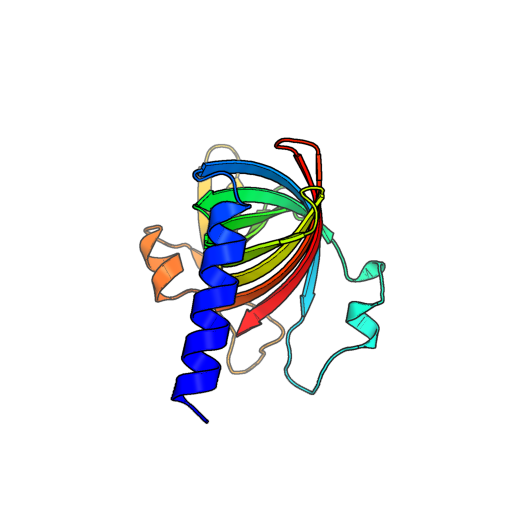4 1.00 93.38 87 GLY A C 1
ATOM 650 O O . GLY A 1 87 ? -2.564 -5.977 9.788 1.00 93.38 87 GLY A O 1
ATOM 651 N N . VAL A 1 88 ? -1.583 -4.086 10.545 1.00 92.06 88 VAL A N 1
ATOM 652 C CA . VAL A 1 88 ? -2.512 -3.808 11.632 1.00 92.06 88 VAL A CA 1
ATOM 653 C C . VAL A 1 88 ? -3.136 -2.429 11.460 1.00 92.06 88 VAL A C 1
ATOM 655 O O . VAL A 1 88 ? -2.438 -1.463 11.157 1.00 92.06 88 VAL A O 1
ATOM 658 N N . ASN A 1 89 ? -4.441 -2.336 11.695 1.00 90.06 89 ASN A N 1
ATOM 659 C CA . ASN A 1 89 ? -5.208 -1.097 11.683 1.00 90.06 89 ASN A CA 1
ATOM 660 C C . ASN A 1 89 ? -5.873 -0.868 13.044 1.00 90.06 89 ASN A C 1
ATOM 662 O O . ASN A 1 89 ? -6.456 -1.777 13.640 1.00 90.06 89 ASN A O 1
ATOM 666 N N . LEU A 1 90 ? -5.816 0.373 13.512 1.00 89.88 90 LEU A N 1
ATOM 667 C CA . LEU A 1 90 ? -6.423 0.842 14.744 1.00 89.88 90 LEU A CA 1
ATOM 668 C C . LEU A 1 90 ? -7.556 1.830 14.412 1.00 89.88 90 LEU A C 1
ATOM 670 O O . LEU A 1 90 ? -7.282 3.009 14.174 1.00 89.88 90 LEU A O 1
ATOM 674 N N . PRO A 1 91 ? -8.826 1.387 14.433 1.00 84.56 91 PRO A N 1
ATOM 675 C CA . PRO A 1 91 ? -9.964 2.284 14.280 1.00 84.56 91 PRO A CA 1
ATOM 676 C C . PRO A 1 91 ? -10.176 3.110 15.557 1.00 84.56 91 PRO A C 1
ATOM 678 O O . PRO A 1 91 ? -10.651 2.616 16.580 1.00 84.56 91 PRO A O 1
ATOM 681 N N . LEU A 1 92 ? -9.855 4.396 15.498 1.00 83.19 92 LEU A N 1
ATOM 682 C CA . LEU A 1 92 ? -10.068 5.383 16.551 1.00 83.19 92 LEU A CA 1
ATOM 683 C C . LEU A 1 92 ? -11.444 6.042 16.406 1.00 83.19 92 LEU A C 1
ATOM 685 O O . LEU A 1 92 ? -11.764 6.682 15.402 1.00 83.19 92 LEU A O 1
ATOM 689 N N . PHE A 1 93 ? -12.272 5.897 17.445 1.00 80.12 93 PHE A N 1
ATOM 690 C CA . PHE A 1 93 ? -13.612 6.501 17.542 1.00 80.12 93 PHE A CA 1
ATOM 691 C C . PHE A 1 93 ? -14.549 6.173 16.363 1.00 80.12 93 PHE A C 1
ATOM 693 O O . PHE A 1 93 ? -15.497 6.904 16.092 1.00 80.12 93 PHE A O 1
ATOM 700 N N . GLY A 1 94 ? -14.276 5.082 15.641 1.00 72.88 94 GLY A N 1
ATOM 701 C CA . GLY A 1 94 ? -15.048 4.646 14.477 1.00 72.88 94 GLY A CA 1
ATOM 702 C C . GLY A 1 94 ? -14.853 5.480 13.203 1.00 72.88 94 GLY A C 1
ATOM 703 O O . GLY A 1 94 ? -15.356 5.055 12.161 1.00 72.88 94 GLY A O 1
ATOM 704 N N . LEU A 1 95 ? -14.114 6.594 13.270 1.00 83.31 95 LEU A N 1
ATOM 705 C CA . LEU A 1 95 ? -13.983 7.582 12.193 1.00 83.31 95 LEU A CA 1
ATOM 706 C C . LEU A 1 95 ? -12.546 7.773 11.702 1.00 83.31 95 LEU A C 1
ATOM 708 O O . LEU A 1 95 ? -12.363 8.009 10.517 1.00 83.31 95 LEU A O 1
ATOM 712 N N . LEU A 1 96 ? -11.541 7.696 12.573 1.00 89.81 96 LEU A N 1
ATOM 713 C CA . LEU A 1 96 ? -10.139 7.835 12.180 1.00 89.81 96 LEU A CA 1
ATOM 714 C C . LEU A 1 96 ? -9.483 6.457 12.200 1.00 89.81 96 LEU A C 1
ATOM 716 O O . LEU A 1 96 ? -9.478 5.803 13.232 1.00 89.81 96 LEU A O 1
ATOM 720 N N . ASP A 1 97 ? -8.915 6.027 11.089 1.00 89.69 97 ASP A N 1
ATOM 721 C CA . ASP A 1 97 ? -8.161 4.786 10.972 1.00 89.69 97 ASP A CA 1
ATOM 722 C C . ASP A 1 97 ? -6.669 5.120 10.885 1.00 89.69 97 ASP A C 1
ATOM 724 O O . ASP A 1 97 ? -6.258 5.978 10.103 1.00 89.69 97 ASP A O 1
ATOM 728 N N . ILE A 1 98 ? -5.861 4.474 11.726 1.00 92.12 98 ILE A N 1
ATOM 729 C CA . ILE A 1 98 ? -4.398 4.561 11.677 1.00 92.12 98 ILE A CA 1
ATOM 730 C C . ILE A 1 98 ? -3.859 3.146 11.577 1.00 92.12 98 ILE A C 1
ATOM 732 O O . ILE A 1 98 ? -4.143 2.321 12.447 1.00 92.12 98 ILE A O 1
ATOM 736 N N . GLY A 1 99 ? -3.030 2.880 10.577 1.00 92.06 99 GLY A N 1
ATOM 737 C CA . GLY A 1 99 ? -2.467 1.553 10.402 1.00 92.06 99 GLY A CA 1
ATOM 738 C C . GLY A 1 99 ? -1.048 1.551 9.876 1.00 92.06 99 GLY A C 1
ATOM 739 O O . GLY A 1 99 ? -0.523 2.540 9.355 1.00 92.06 99 GLY A O 1
ATOM 740 N N . ILE A 1 100 ? -0.417 0.402 10.079 1.00 94.75 100 ILE A N 1
ATOM 741 C CA . ILE A 1 100 ? 0.907 0.082 9.568 1.00 94.75 100 ILE A CA 1
ATOM 742 C C . ILE A 1 100 ? 0.862 -1.293 8.914 1.00 94.75 100 ILE A C 1
ATOM 744 O O . ILE A 1 100 ? 0.229 -2.211 9.431 1.00 94.75 100 ILE A O 1
ATOM 748 N N . GLY A 1 101 ? 1.561 -1.458 7.802 1.00 94.19 101 GLY A N 1
ATOM 749 C CA . GLY A 1 101 ? 1.625 -2.717 7.076 1.00 94.19 101 GLY A CA 1
ATOM 750 C C . GLY A 1 101 ? 2.964 -2.914 6.396 1.00 94.19 101 GLY A C 1
ATOM 751 O O . GLY A 1 101 ? 3.774 -1.994 6.303 1.00 94.19 101 GLY A O 1
ATOM 752 N N . MET A 1 102 ? 3.194 -4.133 5.931 1.00 94.56 102 MET A N 1
ATOM 753 C CA . MET A 1 102 ? 4.351 -4.462 5.112 1.00 94.56 102 MET A CA 1
ATOM 754 C C . MET A 1 102 ? 3.944 -5.347 3.947 1.00 94.56 102 MET A C 1
ATOM 756 O O . MET A 1 102 ? 2.996 -6.130 4.054 1.00 94.56 102 MET A O 1
ATOM 760 N N . GLY A 1 103 ? 4.674 -5.244 2.847 1.00 93.06 103 GLY A N 1
ATOM 761 C CA . GLY A 1 103 ? 4.518 -6.162 1.731 1.00 93.06 103 GLY A CA 1
ATOM 762 C C . GLY A 1 103 ? 5.142 -5.652 0.438 1.00 93.06 103 GLY A C 1
ATOM 763 O O . GLY A 1 103 ? 5.836 -4.634 0.446 1.00 93.06 103 GLY A O 1
ATOM 764 N N . PRO A 1 104 ? 4.974 -6.396 -0.661 1.00 92.50 104 PRO A N 1
ATOM 765 C CA . PRO A 1 104 ? 5.707 -6.137 -1.885 1.00 92.50 104 PRO A CA 1
ATOM 766 C C . PRO A 1 104 ? 5.148 -4.954 -2.672 1.00 92.50 104 PRO A C 1
ATOM 768 O O . PRO A 1 104 ? 3.932 -4.757 -2.785 1.00 92.50 104 PRO A O 1
ATOM 771 N N . TYR A 1 105 ? 6.058 -4.212 -3.296 1.00 90.62 105 TYR A N 1
ATOM 772 C CA . TYR A 1 105 ? 5.706 -3.266 -4.346 1.00 90.62 105 TYR A CA 1
ATOM 773 C C . TYR A 1 105 ? 5.361 -4.004 -5.632 1.00 90.62 105 TYR A C 1
ATOM 775 O O . TYR A 1 105 ? 5.974 -5.014 -5.983 1.00 90.62 105 TYR A O 1
ATOM 783 N N . TYR A 1 106 ? 4.425 -3.456 -6.390 1.00 90.75 106 TYR A N 1
ATOM 784 C CA . TYR A 1 106 ? 4.023 -3.993 -7.681 1.00 90.75 106 TYR A CA 1
ATOM 785 C C . TYR A 1 106 ? 3.810 -2.856 -8.675 1.00 90.75 106 TYR A C 1
ATOM 787 O O . TYR A 1 106 ? 3.432 -1.742 -8.304 1.00 90.75 106 TYR A O 1
ATOM 795 N N . LEU A 1 107 ? 4.077 -3.133 -9.944 1.00 89.75 107 LEU A N 1
ATOM 796 C CA . LEU A 1 107 ? 3.783 -2.224 -11.040 1.00 89.75 107 LEU A CA 1
ATOM 797 C C . LEU A 1 107 ? 2.938 -2.988 -12.054 1.00 89.75 107 LEU A C 1
ATOM 799 O O . LEU A 1 107 ? 3.343 -4.049 -12.519 1.00 89.75 107 LEU A O 1
ATOM 803 N N . VAL A 1 108 ? 1.763 -2.471 -12.382 1.00 88.69 108 VAL A N 1
ATOM 804 C CA . VAL A 1 108 ? 0.929 -3.019 -13.456 1.00 88.69 108 VAL A CA 1
ATOM 805 C C . VAL A 1 108 ? 1.036 -2.093 -14.650 1.00 88.69 108 VAL A C 1
ATOM 807 O O . VAL A 1 108 ? 0.846 -0.892 -14.495 1.00 88.69 108 VAL A O 1
ATOM 810 N N . HIS A 1 109 ? 1.343 -2.641 -15.816 1.00 88.94 109 HIS A N 1
ATOM 811 C CA . HIS A 1 109 ? 1.293 -1.941 -17.088 1.00 88.94 109 HIS A CA 1
ATOM 812 C C . HIS A 1 109 ? 0.010 -2.319 -17.826 1.00 88.94 109 HIS A C 1
ATOM 814 O O . HIS A 1 109 ? -0.329 -3.503 -17.920 1.00 88.94 109 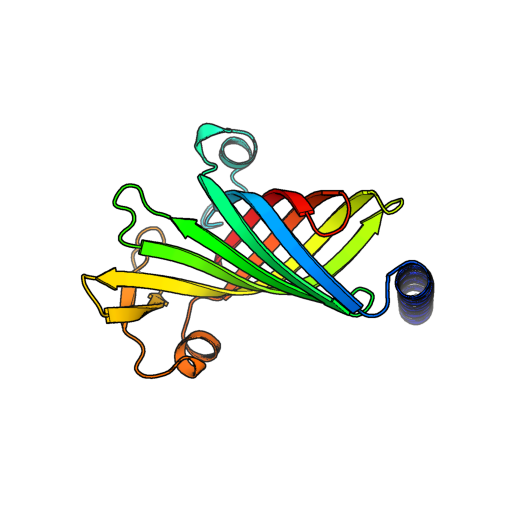HIS A O 1
ATOM 820 N N . PHE A 1 110 ? -0.684 -1.310 -18.336 1.00 86.12 110 PHE A N 1
ATOM 821 C CA . PHE A 1 110 ? -1.837 -1.457 -19.208 1.00 86.12 110 PHE A CA 1
ATOM 822 C C . PHE A 1 110 ? -1.411 -1.055 -20.620 1.00 86.12 110 PHE A C 1
ATOM 824 O O . PHE A 1 110 ? -1.176 0.127 -20.870 1.00 86.12 110 PHE A O 1
ATOM 831 N N . ASP A 1 111 ? -1.327 -2.022 -21.530 1.00 81.81 111 ASP A N 1
ATOM 832 C CA . ASP A 1 111 ? -1.076 -1.769 -22.951 1.00 81.81 111 ASP A CA 1
ATOM 833 C C . ASP A 1 111 ? -2.181 -2.419 -23.775 1.00 81.81 111 ASP A C 1
ATOM 835 O O . ASP A 1 111 ? -2.337 -3.626 -23.707 1.00 81.81 111 ASP A O 1
ATOM 839 N N . ASN A 1 112 ? -2.962 -1.605 -24.493 1.00 67.75 112 ASN A N 1
ATOM 840 C CA . ASN A 1 112 ? -3.926 -1.960 -25.549 1.00 67.75 112 ASN A CA 1
ATOM 841 C C . ASN A 1 112 ? -4.344 -3.454 -25.632 1.00 67.75 112 ASN A C 1
ATOM 843 O O . ASN A 1 112 ? -4.106 -4.091 -26.653 1.00 67.75 112 ASN A O 1
ATOM 847 N N . ASP A 1 113 ? -4.996 -3.963 -24.573 1.00 74.88 113 ASP A N 1
ATOM 848 C CA . ASP A 1 113 ? -5.573 -5.317 -24.372 1.00 74.88 113 ASP A CA 1
ATOM 849 C C . ASP A 1 113 ? -4.776 -6.321 -23.510 1.00 74.88 113 ASP A C 1
ATOM 851 O O . ASP A 1 113 ? -5.308 -7.374 -23.148 1.00 74.88 113 ASP A O 1
ATOM 855 N N . GLU A 1 114 ? -3.564 -5.988 -23.074 1.00 80.19 114 GLU A N 1
ATOM 856 C CA . GLU A 1 114 ? -2.755 -6.794 -22.160 1.00 80.19 114 GLU A CA 1
ATOM 857 C C . GLU A 1 114 ? -2.509 -6.084 -20.820 1.00 80.19 114 GLU A C 1
ATOM 859 O O . GLU A 1 114 ? -2.228 -4.886 -20.730 1.00 80.19 114 GLU A O 1
ATOM 864 N N . VAL A 1 115 ? -2.620 -6.865 -19.742 1.00 82.62 115 VAL A N 1
ATOM 865 C CA . VAL A 1 115 ? -2.264 -6.444 -18.384 1.00 82.62 115 VAL A CA 1
ATOM 866 C C . VAL A 1 115 ? -0.997 -7.187 -17.996 1.00 82.62 115 VAL A C 1
ATOM 868 O O . VAL A 1 115 ? -1.036 -8.379 -17.688 1.00 82.62 115 VAL A O 1
ATOM 871 N N . VAL A 1 116 ? 0.128 -6.478 -17.997 1.00 85.81 116 VAL A N 1
ATOM 872 C CA . VAL A 1 116 ? 1.431 -7.050 -17.649 1.00 85.81 116 VAL A CA 1
ATOM 873 C C . VAL A 1 116 ? 1.817 -6.588 -16.255 1.00 85.81 116 VAL A C 1
ATOM 875 O O . VAL A 1 116 ? 1.783 -5.401 -15.942 1.00 85.81 116 VAL A O 1
ATOM 878 N N . THR A 1 117 ? 2.186 -7.530 -15.390 1.00 86.50 117 THR A N 1
ATOM 879 C CA . THR A 1 117 ? 2.624 -7.205 -14.029 1.00 86.50 117 THR A CA 1
ATOM 880 C C . THR A 1 117 ? 4.143 -7.276 -13.931 1.00 86.50 117 THR A C 1
ATOM 882 O O . THR A 1 117 ? 4.779 -8.173 -14.485 1.00 86.50 117 THR A O 1
ATOM 885 N N . TYR A 1 118 ? 4.724 -6.329 -13.205 1.00 85.00 118 TYR A N 1
ATOM 886 C CA . TYR A 1 118 ? 6.153 -6.199 -12.976 1.00 85.00 118 TYR A CA 1
ATOM 887 C C . TYR A 1 118 ? 6.449 -6.183 -11.478 1.00 85.00 118 TYR A C 1
ATOM 889 O O . TYR A 1 118 ? 5.738 -5.562 -10.679 1.00 85.00 118 TYR A O 1
ATOM 897 N N . ARG A 1 119 ? 7.552 -6.834 -11.114 1.00 85.12 119 ARG A N 1
ATOM 898 C CA . ARG A 1 119 ? 8.173 -6.745 -9.790 1.00 85.12 119 ARG A CA 1
ATOM 899 C C . ARG A 1 119 ? 9.235 -5.651 -9.773 1.00 85.12 119 ARG A C 1
ATOM 901 O O . ARG A 1 119 ? 9.871 -5.373 -10.795 1.00 85.12 119 ARG A O 1
ATOM 908 N N . HIS A 1 120 ? 9.421 -5.059 -8.602 1.00 81.12 120 HIS A N 1
ATOM 909 C CA . HIS A 1 120 ? 10.406 -4.013 -8.365 1.00 81.12 120 HIS A CA 1
ATOM 910 C C . HIS A 1 120 ? 11.732 -4.607 -7.901 1.00 81.12 120 HIS A C 1
ATOM 912 O O . HIS A 1 120 ? 11.742 -5.558 -7.124 1.00 81.12 120 HIS A O 1
ATOM 918 N N . PHE A 1 121 ? 12.837 -3.995 -8.323 1.00 79.12 121 PHE A N 1
ATOM 919 C CA . PHE A 1 121 ? 14.190 -4.290 -7.865 1.00 79.12 121 PHE A CA 1
ATOM 920 C C . PHE A 1 121 ? 14.927 -3.013 -7.490 1.00 79.12 121 PHE A C 1
ATOM 922 O O . PHE A 1 121 ? 15.030 -2.089 -8.302 1.00 79.12 121 PHE A O 1
ATOM 929 N N . ILE A 1 122 ? 15.521 -3.010 -6.299 1.00 70.75 122 ILE A N 1
ATOM 930 C CA . ILE A 1 122 ? 16.538 -2.028 -5.929 1.00 70.75 122 ILE A CA 1
ATOM 931 C C . ILE A 1 122 ? 17.827 -2.413 -6.655 1.00 70.75 122 ILE A C 1
ATOM 933 O O . ILE A 1 122 ? 18.346 -3.518 -6.481 1.00 70.75 122 ILE A O 1
ATOM 937 N N . ASN A 1 123 ? 18.347 -1.509 -7.484 1.00 66.06 123 ASN A N 1
ATOM 938 C CA . ASN A 1 123 ? 19.685 -1.669 -8.027 1.00 66.06 123 ASN A CA 1
ATOM 939 C C . ASN A 1 123 ? 20.696 -1.405 -6.895 1.00 66.06 123 ASN A C 1
ATOM 941 O O . ASN A 1 123 ? 20.726 -0.293 -6.370 1.00 66.06 123 ASN A O 1
ATOM 945 N N . PRO A 1 124 ? 21.547 -2.375 -6.514 1.00 59.00 124 PRO A N 1
ATOM 946 C CA . PRO A 1 124 ? 22.493 -2.197 -5.411 1.00 59.00 124 PRO A CA 1
ATOM 947 C C . PRO A 1 124 ? 23.541 -1.103 -5.669 1.00 59.00 124 PRO A C 1
ATOM 949 O O . PRO A 1 124 ? 24.198 -0.667 -4.730 1.00 59.00 124 PRO A O 1
ATOM 952 N N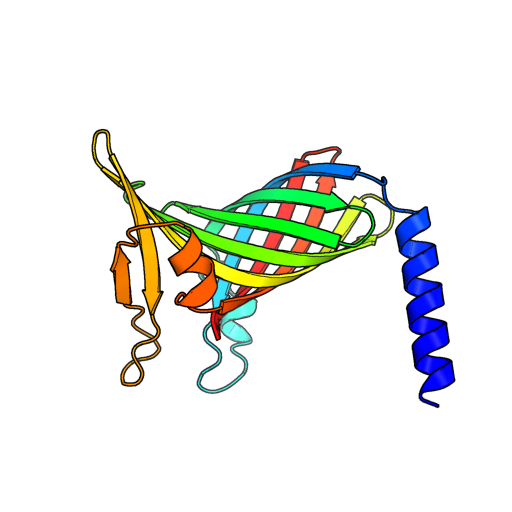 . ASN A 1 125 ? 23.702 -0.660 -6.921 1.00 57.50 125 ASN A N 1
ATOM 953 C CA . ASN A 1 125 ? 24.624 0.413 -7.298 1.00 57.50 125 ASN A CA 1
ATOM 954 C C . ASN A 1 125 ? 23.939 1.782 -7.467 1.00 57.50 125 ASN A C 1
ATOM 956 O O . ASN A 1 125 ? 24.638 2.774 -7.658 1.00 57.50 125 ASN A O 1
ATOM 960 N N . ASP A 1 126 ? 22.603 1.829 -7.454 1.00 61.06 126 ASP A N 1
ATOM 961 C CA . ASP A 1 126 ? 21.802 3.046 -7.630 1.00 61.06 126 ASP A CA 1
ATOM 962 C C . ASP A 1 126 ? 20.396 2.823 -7.052 1.00 61.06 126 ASP A C 1
ATOM 964 O O . ASP A 1 126 ? 19.443 2.483 -7.756 1.00 61.06 126 ASP A O 1
ATOM 968 N N . SER A 1 127 ? 20.284 2.950 -5.733 1.00 56.03 127 SER A N 1
ATOM 969 C CA . SER A 1 127 ? 19.059 2.639 -4.991 1.00 56.03 127 SER A CA 1
ATOM 970 C C . SER A 1 127 ? 17.892 3.591 -5.313 1.00 56.03 127 SER A C 1
ATOM 972 O O . SER A 1 127 ? 16.729 3.241 -5.092 1.00 56.03 127 SER A O 1
ATOM 974 N N . ALA A 1 128 ? 18.191 4.759 -5.894 1.00 57.72 128 ALA A N 1
ATOM 975 C CA . ALA A 1 128 ? 17.219 5.741 -6.360 1.00 57.72 128 ALA A CA 1
ATOM 976 C C . ALA A 1 128 ? 16.566 5.344 -7.696 1.00 57.72 128 ALA A C 1
ATOM 978 O O . ALA A 1 128 ? 15.450 5.780 -7.982 1.00 57.72 128 ALA A O 1
ATOM 979 N N . ASN A 1 129 ? 17.218 4.493 -8.496 1.00 61.00 129 ASN A N 1
ATOM 980 C CA . ASN A 1 129 ? 16.680 3.992 -9.759 1.00 61.00 129 ASN A CA 1
ATOM 981 C C . ASN A 1 129 ? 16.161 2.561 -9.608 1.00 61.00 129 ASN A C 1
ATOM 983 O O . ASN A 1 129 ? 16.891 1.572 -9.728 1.00 61.00 129 ASN A O 1
ATOM 987 N N . TRP A 1 130 ? 14.854 2.452 -9.377 1.00 66.50 130 TRP A N 1
ATOM 988 C CA . TRP A 1 130 ? 14.176 1.163 -9.330 1.00 66.50 130 TRP A CA 1
ATOM 989 C C . TRP A 1 130 ? 14.103 0.576 -10.733 1.00 66.50 130 TRP A C 1
ATOM 991 O O . TRP A 1 130 ? 13.682 1.234 -11.685 1.00 66.50 130 TRP A O 1
ATOM 1001 N N . SER A 1 131 ? 14.519 -0.680 -10.854 1.00 73.19 131 SER A N 1
ATOM 1002 C CA . SER A 1 131 ? 14.382 -1.441 -12.092 1.00 73.19 131 SER A CA 1
ATOM 1003 C C . SER A 1 131 ? 13.178 -2.371 -12.000 1.00 73.19 131 SER A C 1
ATOM 1005 O O . SER A 1 131 ? 12.822 -2.850 -10.922 1.00 73.19 131 SER A O 1
ATOM 1007 N N . TYR A 1 132 ? 12.541 -2.616 -13.140 1.00 81.31 132 TYR A N 1
ATOM 1008 C CA . TYR A 1 132 ? 11.326 -3.417 -13.229 1.00 81.31 132 TYR A CA 1
ATOM 1009 C C . TYR A 1 132 ? 11.607 -4.668 -14.049 1.00 81.31 132 TYR A C 1
ATOM 1011 O O . TYR A 1 132 ? 12.284 -4.609 -15.078 1.00 81.31 132 TYR A O 1
ATOM 1019 N N . ARG A 1 133 ? 11.075 -5.809 -13.614 1.00 83.12 133 ARG A N 1
ATOM 1020 C CA . ARG A 1 133 ? 11.073 -7.037 -14.416 1.00 83.12 133 ARG A CA 1
ATOM 1021 C C . ARG A 1 133 ? 9.659 -7.574 -14.489 1.00 83.12 133 ARG A C 1
ATOM 1023 O O . ARG A 1 133 ? 8.993 -7.652 -13.461 1.00 83.12 133 ARG A O 1
ATOM 1030 N N . GLN A 1 134 ? 9.226 -7.937 -15.689 1.00 87.00 134 GLN A N 1
ATOM 1031 C CA . GLN A 1 134 ? 7.971 -8.650 -15.878 1.00 87.00 134 GLN A CA 1
ATOM 1032 C C . GLN A 1 134 ? 8.007 -9.954 -15.077 1.00 87.00 134 GLN A C 1
ATOM 1034 O O . GLN A 1 134 ? 9.049 -10.609 -15.019 1.00 87.00 134 GLN A O 1
ATOM 1039 N N . VAL A 1 135 ? 6.891 -10.287 -14.435 1.00 86.00 135 VAL A N 1
ATOM 1040 C CA . VAL A 1 135 ? 6.726 -11.561 -13.731 1.00 86.00 135 VAL A CA 1
ATOM 1041 C C . VAL A 1 135 ? 5.921 -12.534 -14.579 1.00 86.00 135 VAL A C 1
ATOM 1043 O O . VAL A 1 135 ? 4.964 -12.129 -15.240 1.00 86.00 135 VAL A O 1
ATOM 1046 N N . ASP A 1 136 ? 6.273 -13.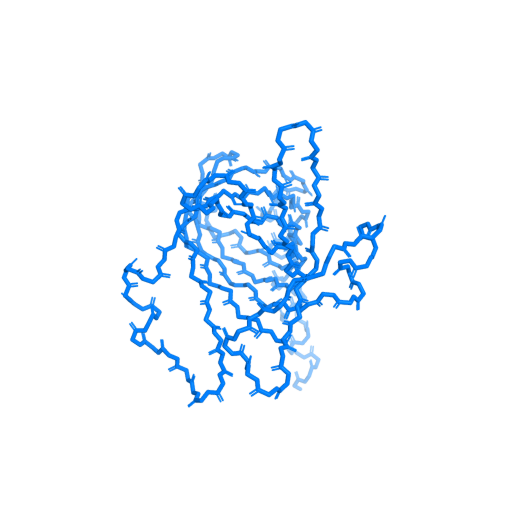819 -14.521 1.00 83.44 136 ASP A N 1
ATOM 1047 C CA . ASP A 1 136 ? 5.505 -14.875 -15.191 1.00 83.44 136 ASP A CA 1
ATOM 1048 C C . ASP A 1 136 ? 4.292 -15.297 -14.344 1.00 83.44 136 ASP A C 1
ATOM 1050 O O . ASP A 1 136 ? 3.291 -15.799 -14.857 1.00 83.44 136 ASP A O 1
ATOM 1054 N N . ASN A 1 137 ? 4.364 -15.086 -13.025 1.00 83.75 137 ASN A N 1
ATOM 1055 C CA . ASN A 1 137 ? 3.273 -15.344 -12.090 1.00 83.75 137 ASN A CA 1
ATOM 1056 C C . ASN A 1 137 ? 3.248 -14.341 -10.920 1.00 83.75 137 ASN A C 1
ATOM 1058 O O . ASN A 1 137 ? 4.270 -13.784 -10.526 1.00 83.75 137 ASN A O 1
ATOM 1062 N N . TYR A 1 138 ? 2.075 -14.161 -10.301 1.00 80.44 138 TYR A N 1
ATOM 1063 C CA . TYR A 1 138 ? 1.905 -13.277 -9.135 1.00 80.44 138 TYR A CA 1
ATOM 1064 C C . TYR A 1 138 ? 2.714 -13.707 -7.900 1.00 80.44 138 TYR A C 1
ATOM 1066 O O . TYR A 1 138 ? 2.993 -12.874 -7.040 1.00 80.44 138 TYR A O 1
ATOM 1074 N N . GLY A 1 139 ? 3.098 -14.983 -7.792 1.00 83.25 139 GLY A N 1
ATOM 1075 C CA . GLY A 1 139 ? 3.917 -15.481 -6.686 1.00 83.25 139 GLY A CA 1
ATOM 1076 C C . GLY A 1 139 ? 5.296 -14.825 -6.637 1.00 83.25 139 GLY A C 1
ATOM 1077 O O . GLY A 1 139 ? 5.785 -14.523 -5.553 1.00 83.25 139 GLY A O 1
ATOM 1078 N N . GLU A 1 140 ? 5.872 -14.499 -7.794 1.00 84.81 140 GLU A N 1
ATOM 1079 C CA . GLU A 1 140 ? 7.159 -13.801 -7.886 1.00 84.81 140 GLU A CA 1
ATOM 1080 C C . GLU A 1 140 ? 7.130 -12.385 -7.305 1.00 84.81 140 GLU A C 1
ATOM 1082 O O . GLU A 1 140 ? 8.159 -11.886 -6.855 1.00 84.81 140 GLU A O 1
ATOM 1087 N N . LEU A 1 141 ? 5.965 -11.729 -7.268 1.00 85.38 141 LEU A N 1
ATOM 1088 C CA . LEU A 1 141 ? 5.840 -10.444 -6.574 1.00 85.38 141 LEU A CA 1
ATOM 1089 C C . LEU A 1 141 ? 6.033 -10.617 -5.071 1.00 85.38 141 LEU A C 1
ATOM 1091 O O . LEU A 1 141 ? 6.614 -9.751 -4.430 1.00 85.38 141 LEU A O 1
ATOM 1095 N N . LEU A 1 142 ? 5.545 -11.726 -4.511 1.00 84.44 142 LEU A N 1
ATOM 1096 C CA . LEU A 1 142 ? 5.636 -12.003 -3.081 1.00 84.44 142 LEU A CA 1
ATOM 1097 C C . LEU A 1 142 ? 7.041 -12.454 -2.666 1.00 84.44 142 LEU A C 1
ATOM 1099 O O . LEU A 1 142 ? 7.427 -12.217 -1.524 1.00 84.44 142 LEU A O 1
ATOM 1103 N N . THR A 1 143 ? 7.781 -13.127 -3.552 1.00 85.00 143 THR A N 1
ATOM 1104 C CA . THR A 1 143 ? 9.097 -13.697 -3.220 1.00 85.00 143 THR A CA 1
ATOM 1105 C C . THR A 1 143 ? 10.269 -12.799 -3.595 1.00 85.00 143 THR A C 1
ATOM 1107 O O . THR A 1 143 ? 11.251 -12.768 -2.857 1.00 85.00 143 THR A O 1
ATOM 1110 N N . ASP A 1 144 ? 10.175 -12.081 -4.720 1.00 84.81 144 ASP A N 1
ATOM 1111 C CA . ASP A 1 144 ? 11.338 -11.460 -5.365 1.00 84.81 144 ASP A CA 1
ATOM 1112 C C . ASP A 1 144 ? 11.211 -9.938 -5.523 1.00 84.81 144 ASP A C 1
ATOM 1114 O O . ASP A 1 144 ? 12.164 -9.296 -5.966 1.00 84.81 144 ASP A O 1
ATOM 1118 N N . SER A 1 145 ? 10.049 -9.351 -5.217 1.00 87.69 145 SER A N 1
ATOM 1119 C CA . SER A 1 145 ? 9.867 -7.898 -5.293 1.00 87.69 145 SER A CA 1
ATOM 1120 C C . SER A 1 145 ? 10.423 -7.197 -4.056 1.00 87.69 145 SER A C 1
ATOM 1122 O O . SER A 1 145 ? 10.451 -7.758 -2.960 1.00 87.69 145 SER A O 1
ATOM 1124 N N . VAL A 1 146 ? 10.802 -5.931 -4.225 1.00 88.19 146 VAL A N 1
ATOM 1125 C CA . VAL A 1 146 ? 11.103 -5.010 -3.118 1.00 88.19 146 VAL A CA 1
ATOM 1126 C C . VAL A 1 146 ? 9.941 -5.000 -2.129 1.00 88.19 146 VAL A C 1
ATOM 1128 O O . VAL A 1 146 ? 8.779 -4.864 -2.525 1.00 88.19 146 VAL A O 1
ATOM 1131 N N . VAL A 1 147 ? 10.259 -5.119 -0.841 1.00 89.56 147 VAL A N 1
ATOM 1132 C CA . VAL A 1 147 ? 9.275 -5.104 0.243 1.00 89.56 147 VAL A CA 1
ATOM 1133 C C . VAL A 1 147 ? 9.314 -3.739 0.904 1.00 89.56 147 VAL A C 1
ATOM 1135 O O . VAL A 1 147 ? 10.372 -3.223 1.233 1.00 89.56 147 VAL A O 1
ATOM 1138 N N . GLY A 1 148 ? 8.152 -3.133 1.104 1.00 90.00 148 GLY A N 1
ATOM 1139 C CA . GLY A 1 148 ? 8.026 -1.866 1.806 1.00 90.00 148 GLY A CA 1
ATOM 1140 C C . GLY A 1 148 ? 7.310 -1.994 3.128 1.00 90.00 148 GLY A C 1
ATOM 1141 O O . GLY A 1 148 ? 6.544 -2.931 3.361 1.00 90.00 148 GLY A O 1
ATOM 1142 N N . TYR A 1 149 ? 7.504 -0.975 3.952 1.00 91.81 149 TYR A N 1
ATOM 1143 C CA . TYR A 1 149 ? 6.615 -0.645 5.051 1.00 91.81 149 TYR A CA 1
ATOM 1144 C C . TYR A 1 149 ? 5.679 0.470 4.610 1.00 91.81 149 TYR A C 1
ATOM 1146 O O . TYR A 1 149 ? 6.091 1.402 3.929 1.00 91.81 149 TYR A O 1
ATOM 1154 N N . ARG A 1 150 ? 4.429 0.402 5.037 1.00 92.25 150 ARG A N 1
ATOM 1155 C CA . ARG A 1 150 ? 3.418 1.428 4.816 1.00 92.25 150 ARG A CA 1
ATOM 1156 C C . ARG A 1 150 ? 2.888 1.888 6.157 1.00 92.25 150 ARG A C 1
ATOM 1158 O O . ARG A 1 150 ? 2.546 1.058 6.993 1.00 92.25 150 ARG A O 1
ATOM 1165 N N . ALA A 1 151 ? 2.757 3.192 6.333 1.00 92.75 151 ALA A N 1
ATOM 1166 C CA . ALA A 1 151 ? 1.961 3.800 7.386 1.00 92.75 151 ALA A CA 1
ATOM 1167 C C . ALA A 1 151 ? 0.835 4.609 6.743 1.00 92.75 151 ALA A C 1
ATOM 1169 O O . ALA A 1 151 ? 1.054 5.287 5.741 1.00 92.75 151 ALA A O 1
ATOM 1170 N N . HIS A 1 152 ? -0.370 4.559 7.297 1.00 92.88 152 HIS A N 1
ATOM 1171 C CA . HIS A 1 152 ? -1.481 5.369 6.809 1.00 92.88 152 HIS A CA 1
ATOM 1172 C C . HIS A 1 152 ? -2.308 5.944 7.953 1.00 92.88 152 HIS A C 1
ATOM 1174 O O . HIS A 1 152 ? -2.379 5.383 9.048 1.00 92.88 152 HIS A O 1
ATOM 1180 N N . ALA A 1 153 ? -2.929 7.081 7.662 1.00 93.19 153 ALA A N 1
ATOM 1181 C CA . ALA A 1 153 ? -3.933 7.705 8.501 1.00 93.19 153 ALA A CA 1
ATOM 1182 C C . ALA A 1 153 ? -5.059 8.233 7.610 1.00 93.19 153 ALA A C 1
ATOM 1184 O O . ALA A 1 153 ? -4.806 9.005 6.680 1.00 93.19 153 ALA A O 1
ATOM 1185 N N . ASP A 1 154 ? -6.294 7.831 7.891 1.00 92.31 154 ASP A N 1
ATOM 1186 C CA . ASP A 1 154 ? -7.453 8.193 7.083 1.00 92.31 154 ASP A CA 1
ATOM 1187 C C . ASP A 1 154 ? -8.731 8.377 7.879 1.00 92.31 154 ASP A C 1
ATOM 1189 O O . ASP A 1 154 ? -8.939 7.819 8.951 1.00 92.31 154 ASP A O 1
ATOM 1193 N N . VAL A 1 155 ? -9.604 9.199 7.313 1.00 91.75 155 VAL A N 1
ATOM 1194 C CA . VAL A 1 155 ? -10.966 9.381 7.781 1.00 91.75 155 VAL A CA 1
ATOM 1195 C C . VAL A 1 155 ? -11.868 8.410 7.033 1.00 91.75 155 VAL A C 1
ATOM 1197 O O . VAL A 1 155 ? -11.949 8.435 5.802 1.00 91.75 155 VAL A O 1
ATOM 1200 N N . ARG A 1 156 ? -12.585 7.586 7.791 1.00 87.50 156 ARG A N 1
ATOM 1201 C CA . ARG A 1 156 ? -13.548 6.608 7.305 1.00 87.50 156 ARG A CA 1
ATOM 1202 C C . ARG A 1 156 ? -14.971 7.148 7.377 1.00 87.50 156 ARG A C 1
ATOM 1204 O O . ARG A 1 156 ? -15.458 7.555 8.430 1.00 87.50 156 ARG A O 1
ATOM 1211 N N . LEU A 1 157 ? -15.668 7.058 6.249 1.00 86.56 157 LEU A N 1
ATOM 1212 C CA . LEU A 1 157 ? -17.083 7.373 6.088 1.00 86.56 157 LEU A CA 1
ATOM 1213 C C . LEU A 1 157 ? -17.791 6.147 5.499 1.00 86.56 157 LEU A C 1
ATOM 1215 O O . LEU A 1 157 ? -17.884 5.969 4.284 1.00 86.56 157 LEU A O 1
ATOM 1219 N N . GLY A 1 158 ? -18.260 5.259 6.379 1.00 84.38 158 GLY A N 1
ATOM 1220 C CA . GLY A 1 158 ? -18.796 3.956 5.977 1.00 84.38 158 GLY A CA 1
ATOM 1221 C C . GLY A 1 158 ? -17.705 3.078 5.359 1.00 84.38 158 GLY A C 1
ATOM 1222 O O . GLY A 1 158 ? -16.696 2.803 6.004 1.00 84.38 158 GLY A O 1
ATOM 1223 N N . ASN A 1 159 ? -17.899 2.667 4.104 1.00 86.19 159 ASN A N 1
ATOM 1224 C CA . ASN A 1 159 ? -16.926 1.859 3.354 1.00 86.19 159 ASN A CA 1
ATOM 1225 C C . ASN A 1 159 ? -15.949 2.710 2.524 1.00 86.19 159 ASN A C 1
ATOM 1227 O O . ASN A 1 159 ? -15.116 2.156 1.810 1.00 86.19 159 ASN A O 1
ATOM 1231 N N . LEU A 1 160 ? -16.064 4.039 2.588 1.00 89.38 160 LEU A N 1
ATOM 1232 C CA . LEU A 1 160 ? -15.158 4.964 1.917 1.00 89.38 160 LEU A CA 1
ATOM 1233 C C . LEU A 1 160 ? -14.118 5.491 2.902 1.00 89.38 160 LEU A C 1
ATOM 1235 O O . LEU A 1 160 ? -14.437 5.750 4.063 1.00 89.38 160 LEU A O 1
ATOM 1239 N N . SER A 1 161 ? -12.888 5.673 2.435 1.00 91.00 161 SER A N 1
ATOM 1240 C CA . SER A 1 161 ? -11.800 6.239 3.237 1.00 91.00 161 SER A CA 1
ATOM 1241 C C . SER A 1 161 ? -11.004 7.291 2.468 1.00 91.00 161 SER A C 1
ATOM 1243 O O . SER A 1 161 ? -10.835 7.198 1.250 1.00 91.00 161 SER A O 1
ATOM 1245 N N . PHE A 1 162 ? -10.546 8.319 3.179 1.00 92.75 162 PHE A N 1
ATOM 1246 C CA . PHE A 1 162 ? -9.768 9.419 2.616 1.00 92.75 162 PHE A CA 1
ATOM 1247 C C . PHE A 1 162 ? -8.620 9.768 3.549 1.00 92.75 162 PHE A C 1
ATOM 1249 O O . PHE A 1 162 ? -8.857 10.066 4.721 1.00 92.75 162 PHE A O 1
ATOM 1256 N N . GLY A 1 163 ? -7.388 9.781 3.048 1.00 91.94 163 GLY A N 1
ATOM 1257 C CA . GLY A 1 163 ? -6.267 10.093 3.922 1.00 91.94 163 GLY A CA 1
ATOM 1258 C C . GLY A 1 163 ? -4.915 10.187 3.253 1.00 91.94 163 GLY A C 1
ATOM 1259 O O . GLY A 1 163 ? -4.784 10.548 2.084 1.00 91.94 163 GLY A O 1
ATOM 1260 N N . ILE A 1 164 ? -3.897 9.899 4.052 1.00 91.56 164 ILE A N 1
ATOM 1261 C CA . ILE A 1 164 ? -2.493 10.001 3.679 1.00 91.56 164 ILE A CA 1
ATOM 1262 C C . ILE A 1 164 ? -1.847 8.645 3.933 1.00 91.56 164 ILE A C 1
ATOM 1264 O O . ILE A 1 164 ? -2.106 8.008 4.956 1.00 91.56 164 ILE A O 1
ATOM 1268 N N . SER A 1 165 ? -1.008 8.205 3.003 1.00 91.38 165 SER A N 1
ATOM 1269 C CA . SER A 1 165 ? -0.155 7.035 3.173 1.00 91.38 165 SER A CA 1
ATOM 1270 C C . SER A 1 165 ? 1.299 7.379 2.886 1.00 91.38 165 SER A C 1
ATOM 1272 O O . SER A 1 165 ? 1.610 8.104 1.942 1.00 91.38 165 SER A O 1
ATOM 1274 N N . LEU A 1 166 ? 2.182 6.831 3.705 1.00 90.25 166 LEU A N 1
ATOM 1275 C CA . LEU A 1 166 ? 3.623 6.951 3.602 1.00 90.25 166 LEU A CA 1
ATOM 1276 C C . LEU A 1 166 ? 4.214 5.561 3.456 1.00 90.25 166 LEU A C 1
ATOM 1278 O O . LEU A 1 166 ? 4.057 4.728 4.351 1.00 90.25 166 LEU A O 1
ATOM 1282 N N . ASP A 1 167 ? 4.916 5.347 2.354 1.00 89.81 167 ASP A N 1
ATOM 1283 C CA . ASP A 1 167 ? 5.555 4.081 2.050 1.00 89.81 167 ASP A CA 1
ATOM 1284 C C . ASP A 1 167 ? 7.079 4.240 2.094 1.00 89.81 167 ASP A C 1
ATOM 1286 O O . ASP A 1 167 ? 7.647 5.205 1.574 1.00 89.81 167 ASP A O 1
ATOM 1290 N N . VAL A 1 168 ? 7.736 3.270 2.718 1.00 87.31 168 VAL A N 1
ATOM 1291 C CA . VAL A 1 168 ? 9.184 3.186 2.881 1.00 87.31 168 VAL A CA 1
ATOM 1292 C C . VAL A 1 168 ? 9.651 1.861 2.276 1.00 87.31 168 VAL A C 1
ATOM 1294 O O . VAL A 1 168 ? 9.462 0.814 2.901 1.00 87.31 168 VAL A O 1
ATOM 1297 N N . PRO A 1 169 ? 10.242 1.882 1.075 1.00 83.12 169 PRO A N 1
ATOM 1298 C CA . PRO A 1 169 ? 10.831 0.706 0.446 1.00 83.12 169 PRO A CA 1
ATOM 1299 C C . PRO A 1 169 ? 12.075 0.223 1.195 1.00 83.12 169 PRO A C 1
ATOM 1301 O O . PRO A 1 169 ? 12.827 1.042 1.729 1.00 83.12 169 PRO A O 1
ATOM 1304 N N . SER A 1 170 ? 12.281 -1.099 1.223 1.00 73.69 170 SER A N 1
ATOM 1305 C CA . SER A 1 170 ? 13.356 -1.797 1.939 1.00 73.69 170 SER A CA 1
ATOM 1306 C C . SER A 1 170 ? 13.917 -2.991 1.169 1.00 73.69 170 SER A C 1
ATOM 1308 O O . SER A 1 170 ? 13.238 -3.542 0.275 1.00 73.69 170 SER A O 1
#

Radius of gyration: 17.32 Å; chains: 1; bounding box: 43×34×58 Å